Protein AF-A0A2Z6UNC9-F1 (afdb_monomer_lite)

Radius of gyration: 19.23 Å; chains: 1; bounding box: 37×34×62 Å

Sequence (165 aa):
MLGQLKSVNAKSALDLPSKADYFELEYSGDLSEKWSFEVSAERMTQSNFLRSELRHQWSENSTLFAEIVTKLDSGRLKTVMGAEGEWTISKYPLEYFAHFSYVSDGFGPRAELTEDFLGTGPGFSGELSGTLMPSILGEQTNWFVRYDAIEDRTRLLAGLSWSWR

Structure (mmCIF, N/CA/C/O backbone):
data_AF-A0A2Z6UNC9-F1
#
_entry.id   AF-A0A2Z6UNC9-F1
#
loop_
_atom_site.group_PDB
_atom_site.id
_atom_site.type_symbol
_atom_site.label_atom_id
_atom_site.label_alt_id
_atom_site.label_comp_id
_atom_site.label_asym_id
_atom_site.label_entity_id
_atom_site.label_seq_id
_atom_site.pdbx_PDB_ins_code
_atom_site.Cartn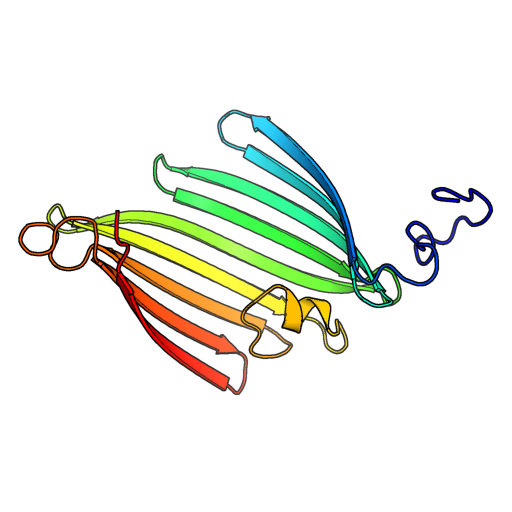_x
_atom_site.Cartn_y
_atom_site.Cartn_z
_atom_site.occupancy
_atom_site.B_iso_or_equiv
_atom_site.auth_seq_id
_atom_site.auth_comp_id
_atom_site.auth_asym_id
_atom_site.auth_atom_id
_atom_site.pdbx_PDB_model_num
ATOM 1 N N . MET A 1 1 ? -9.024 20.743 24.504 1.00 37.25 1 MET A N 1
ATOM 2 C CA . MET A 1 1 ? -7.595 20.546 24.824 1.00 37.25 1 MET A CA 1
ATOM 3 C C . MET A 1 1 ? -7.195 19.211 24.236 1.00 37.25 1 MET A C 1
ATOM 5 O O . MET A 1 1 ? -7.844 18.230 24.573 1.00 37.25 1 MET A O 1
ATOM 9 N N . LEU A 1 2 ? -6.196 19.190 23.354 1.00 36.75 2 LEU A N 1
ATOM 10 C CA . LEU A 1 2 ? -5.515 17.957 22.951 1.00 36.75 2 LEU A CA 1
ATOM 11 C C . LEU A 1 2 ? -4.849 17.347 24.198 1.00 36.75 2 LEU A C 1
ATOM 13 O O . LEU A 1 2 ? -4.271 18.089 24.990 1.00 36.75 2 LEU A O 1
ATOM 17 N N . GLY A 1 3 ? -4.973 16.034 24.402 1.00 47.06 3 GLY A N 1
ATOM 18 C CA . GLY A 1 3 ? -4.276 15.331 25.488 1.00 47.06 3 GLY A CA 1
ATOM 19 C C . GLY A 1 3 ? -4.914 15.412 26.883 1.00 47.06 3 GLY A C 1
ATOM 20 O O . GLY A 1 3 ? -4.196 15.517 27.876 1.00 47.06 3 GLY A O 1
ATOM 21 N N . GLN A 1 4 ? -6.247 15.345 27.019 1.00 43.44 4 GLN A N 1
ATOM 22 C CA . GLN A 1 4 ? -6.833 15.099 28.346 1.00 43.44 4 GLN A CA 1
ATOM 23 C C . GLN A 1 4 ? -6.542 13.658 28.807 1.00 43.44 4 GLN A C 1
ATOM 25 O O . GLN A 1 4 ? -7.263 12.725 28.471 1.00 43.44 4 GLN A O 1
ATOM 30 N N . LEU A 1 5 ? -5.518 13.509 29.655 1.00 50.31 5 LEU A N 1
ATOM 31 C CA . LEU A 1 5 ? -5.128 12.302 30.408 1.00 50.31 5 LEU A CA 1
ATOM 32 C C . LEU A 1 5 ? -6.173 11.882 31.472 1.00 50.31 5 LEU A C 1
ATOM 34 O O . LEU A 1 5 ? -5.829 11.540 32.599 1.00 50.31 5 LEU A O 1
ATOM 38 N N . LYS A 1 6 ? -7.474 11.964 31.168 1.00 50.28 6 LYS A N 1
ATOM 39 C CA . LYS A 1 6 ? -8.558 11.565 32.089 1.00 50.28 6 LYS A CA 1
ATOM 40 C C . LYS A 1 6 ? -9.045 10.134 31.873 1.00 50.28 6 LYS A C 1
ATOM 42 O O . LYS A 1 6 ? -9.836 9.641 32.670 1.00 50.28 6 LYS A O 1
ATOM 47 N N . SER A 1 7 ? -8.607 9.483 30.800 1.00 57.69 7 SER A N 1
ATOM 48 C CA . SER A 1 7 ? -9.092 8.172 30.388 1.00 57.69 7 SER A CA 1
ATOM 49 C C . SER A 1 7 ? -7.937 7.331 29.858 1.00 57.69 7 SER A C 1
ATOM 51 O O . SER A 1 7 ? -7.166 7.795 29.024 1.00 57.69 7 SER A O 1
ATOM 53 N N . VAL A 1 8 ? -7.843 6.087 30.328 1.00 61.16 8 VAL A N 1
ATOM 54 C CA . VAL A 1 8 ? -6.938 5.054 29.788 1.00 61.16 8 VAL A CA 1
ATOM 55 C C . VAL A 1 8 ? -7.542 4.335 28.575 1.00 61.16 8 VAL A C 1
ATOM 57 O O . VAL A 1 8 ? -6.957 3.391 28.051 1.00 61.16 8 VAL A O 1
ATOM 60 N N . ASN A 1 9 ? -8.735 4.745 28.132 1.00 66.69 9 ASN A N 1
ATOM 61 C CA . ASN A 1 9 ? -9.403 4.141 26.990 1.00 66.69 9 ASN A CA 1
ATOM 62 C C . ASN A 1 9 ? -8.782 4.647 25.680 1.00 66.69 9 ASN A C 1
ATOM 64 O O . ASN A 1 9 ? -8.983 5.802 25.298 1.00 66.69 9 ASN A O 1
ATOM 68 N N . ALA A 1 10 ? -8.084 3.758 24.969 1.00 65.44 10 ALA A N 1
ATOM 69 C CA . ALA A 1 10 ? -7.481 4.042 23.666 1.00 65.44 10 ALA A CA 1
ATOM 70 C C . ALA A 1 10 ? -8.489 4.604 22.643 1.00 65.44 10 ALA A C 1
ATOM 72 O O . ALA A 1 10 ? -8.120 5.400 21.782 1.00 65.44 10 A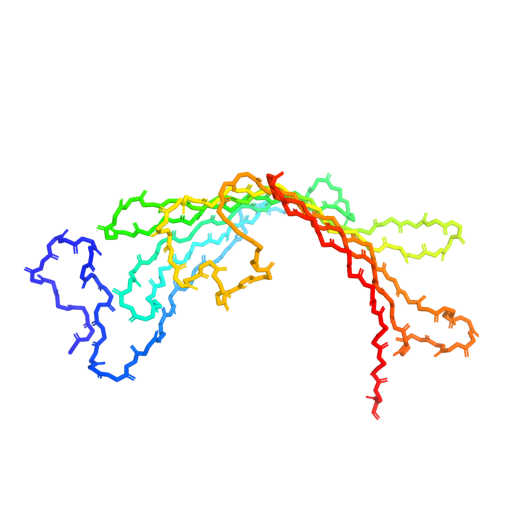LA A O 1
ATOM 73 N N . LYS A 1 11 ? -9.783 4.273 22.778 1.00 62.12 11 LYS A N 1
ATOM 74 C CA . LYS A 1 11 ? -10.859 4.755 21.903 1.00 62.12 11 LYS A CA 1
ATOM 75 C C . LYS A 1 11 ? -11.041 6.274 21.910 1.00 62.12 11 LYS A C 1
ATOM 77 O O . LYS A 1 11 ? -11.583 6.780 20.941 1.00 62.12 11 LYS A O 1
ATOM 82 N N . SER A 1 12 ? -10.634 6.996 22.952 1.00 63.47 12 SER A N 1
ATOM 83 C CA . SER A 1 12 ? -10.827 8.456 23.058 1.00 63.47 12 SER A CA 1
ATOM 84 C C . SER A 1 12 ? -9.514 9.245 23.044 1.00 63.47 12 SER A C 1
ATOM 86 O O . SER A 1 12 ? -9.509 10.438 23.335 1.00 63.47 12 SER A O 1
ATOM 88 N N . ALA A 1 13 ? -8.380 8.591 22.761 1.00 63.06 13 ALA A N 1
ATOM 89 C CA . ALA A 1 13 ? -7.053 9.192 22.922 1.00 63.06 13 ALA A CA 1
ATOM 90 C C . ALA A 1 13 ? -6.796 10.390 21.984 1.00 63.06 13 ALA A C 1
ATOM 92 O O . ALA A 1 13 ? -6.021 11.279 22.331 1.00 63.06 13 ALA A O 1
ATOM 93 N N . LEU A 1 14 ? -7.475 10.430 20.832 1.00 64.62 14 LEU A N 1
ATOM 94 C CA . LEU A 1 14 ? -7.305 11.444 19.784 1.00 64.62 14 LEU A CA 1
ATOM 95 C C . LEU A 1 14 ? -8.562 12.297 19.545 1.00 64.62 14 LEU A C 1
ATOM 97 O O . LEU A 1 14 ? -8.695 12.914 18.493 1.00 64.62 14 LEU A O 1
ATOM 101 N N . ASP A 1 15 ? -9.515 12.327 20.481 1.00 68.88 15 ASP A N 1
ATOM 102 C CA . ASP A 1 15 ? -10.743 13.110 20.302 1.00 68.88 15 ASP A CA 1
ATOM 103 C C . ASP A 1 15 ? -10.424 14.609 20.125 1.00 68.88 15 ASP A C 1
ATOM 105 O O . ASP A 1 15 ? -9.875 15.274 21.009 1.00 68.88 15 ASP A O 1
ATOM 109 N N . LEU A 1 16 ? -10.784 15.149 18.958 1.00 62.22 16 LEU A N 1
ATOM 110 C CA . LEU A 1 16 ? -10.581 16.553 18.606 1.00 62.22 16 LEU A CA 1
ATOM 111 C C . LEU A 1 16 ? -11.765 17.420 19.063 1.00 62.22 16 LEU A C 1
ATOM 113 O O . LEU A 1 16 ? -12.888 16.928 19.206 1.00 62.22 16 LEU A O 1
ATOM 117 N N . PRO A 1 17 ? -11.562 18.739 19.248 1.00 60.47 17 PRO A N 1
ATO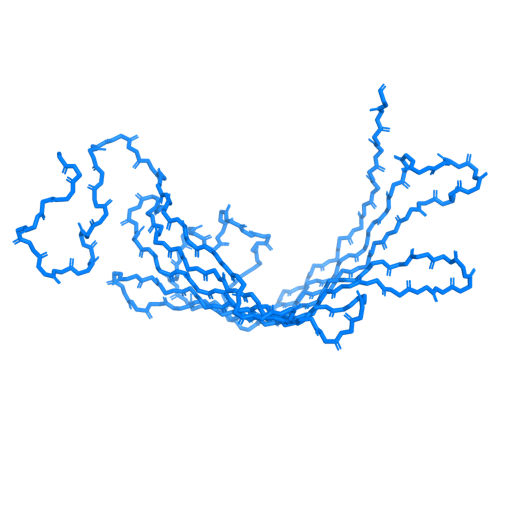M 118 C CA . PRO A 1 17 ? -12.666 19.692 19.328 1.00 60.47 17 PRO A CA 1
ATOM 119 C C . PRO A 1 17 ? -13.594 19.549 18.110 1.00 60.47 17 PRO A C 1
ATOM 121 O O . PRO A 1 17 ? -13.129 19.276 17.007 1.00 60.47 17 PRO A O 1
ATOM 124 N N . SER A 1 18 ? -14.893 19.759 18.319 1.00 59.62 18 SER A N 1
ATOM 125 C CA . SER A 1 18 ? -16.050 19.288 17.530 1.00 59.62 18 SER A CA 1
ATOM 126 C C . SER A 1 18 ? -16.199 19.728 16.053 1.00 59.62 18 SER A C 1
ATOM 128 O O . SER A 1 18 ? -17.324 19.813 15.564 1.00 59.62 18 SER A O 1
ATOM 130 N N . LYS A 1 19 ? -15.115 20.014 15.320 1.00 57.88 19 LYS A N 1
ATOM 131 C CA . LYS A 1 19 ? -15.134 20.386 13.889 1.00 57.88 19 LYS A CA 1
ATOM 132 C C . LYS A 1 19 ? -14.044 19.741 13.020 1.00 57.88 19 LYS A C 1
ATOM 134 O O . LYS A 1 19 ? -13.973 20.063 11.841 1.00 57.88 19 LYS A O 1
ATOM 139 N N . ALA A 1 20 ? -13.168 18.909 13.578 1.00 62.97 20 ALA A N 1
ATOM 140 C CA . ALA A 1 20 ? -12.114 18.262 12.800 1.00 62.97 20 ALA A CA 1
ATOM 141 C C . ALA A 1 20 ? -12.502 16.810 12.486 1.00 62.97 20 ALA A C 1
ATOM 143 O O . ALA A 1 20 ? -12.597 15.985 13.395 1.00 62.97 20 ALA A O 1
ATOM 144 N N . ASP A 1 21 ? -12.725 16.530 11.200 1.00 74.62 21 ASP A N 1
ATOM 145 C CA . ASP A 1 21 ? -13.110 15.207 10.685 1.00 74.62 21 ASP A CA 1
ATOM 146 C C . ASP A 1 21 ? -11.901 14.322 10.344 1.00 74.62 21 ASP A C 1
ATOM 148 O O . ASP A 1 21 ? -12.059 13.124 10.106 1.00 74.62 21 ASP A O 1
ATOM 152 N N . TYR A 1 22 ? -10.696 14.900 10.337 1.00 83.44 22 TYR A N 1
ATOM 153 C CA . TYR A 1 22 ? -9.447 14.191 10.095 1.00 83.44 22 TYR A CA 1
ATOM 154 C C . TYR A 1 22 ? -8.309 14.734 10.959 1.00 83.44 22 TYR A C 1
ATOM 156 O O . TYR A 1 22 ? -8.141 15.948 11.097 1.00 83.44 22 TYR A O 1
ATOM 164 N N . PHE A 1 23 ? -7.519 13.827 11.519 1.00 86.94 23 PHE A N 1
ATOM 165 C CA . PHE A 1 23 ? -6.220 14.102 12.118 1.00 86.94 23 PHE A CA 1
ATOM 166 C C . PHE A 1 23 ? -5.347 12.866 11.979 1.00 86.94 23 PHE A C 1
ATOM 168 O O . PHE A 1 23 ? -5.817 11.758 12.208 1.00 86.94 23 PHE A O 1
ATOM 175 N N . GLU A 1 24 ? -4.071 13.062 11.690 1.00 89.75 24 GLU A N 1
ATOM 176 C CA . GLU A 1 24 ? -3.089 11.992 11.662 1.00 89.75 24 GLU A CA 1
ATOM 177 C C . GLU A 1 24 ? -1.807 12.472 12.328 1.00 89.75 24 GLU A C 1
ATOM 179 O O . GLU A 1 24 ? -1.353 13.599 12.110 1.00 89.75 24 GLU A O 1
ATOM 184 N N . LEU A 1 25 ? -1.253 11.610 13.174 1.00 92.88 25 LEU A N 1
ATOM 185 C CA . LEU A 1 25 ? 0.100 11.733 13.681 1.00 92.88 25 LEU A CA 1
ATOM 186 C C . LEU A 1 25 ? 0.894 10.536 13.181 1.00 92.88 25 LEU A C 1
ATOM 188 O O . LEU A 1 25 ? 0.585 9.408 13.557 1.00 92.88 25 LEU A O 1
ATOM 192 N N . GLU A 1 26 ? 1.925 10.800 12.393 1.00 96.38 26 GLU A N 1
ATOM 193 C CA . GLU A 1 26 ? 2.767 9.785 11.773 1.00 96.38 26 GLU A CA 1
ATOM 194 C C . GLU A 1 26 ? 4.209 9.900 12.265 1.00 96.38 26 GLU A C 1
ATOM 196 O O . GLU A 1 26 ? 4.726 10.992 12.519 1.00 96.38 26 GLU A O 1
ATOM 201 N N . TYR A 1 27 ? 4.849 8.748 12.417 1.00 96.44 27 TYR A N 1
ATOM 202 C CA . TYR A 1 27 ? 6.268 8.626 12.678 1.00 96.44 27 TYR A CA 1
ATOM 203 C C . TYR A 1 27 ? 6.851 7.539 11.782 1.00 96.44 27 TYR A C 1
ATOM 205 O O . TYR A 1 27 ? 6.418 6.387 11.840 1.00 96.44 27 TYR A O 1
ATOM 213 N N . SER A 1 28 ? 7.860 7.903 11.001 1.00 97.44 28 SER A N 1
ATOM 214 C CA . SER A 1 28 ? 8.587 6.999 10.117 1.00 97.44 28 SER A CA 1
ATOM 215 C C . SER A 1 28 ? 10.090 7.065 10.366 1.00 97.44 28 SER A C 1
ATOM 217 O O . SER A 1 28 ? 10.618 8.028 10.934 1.00 97.44 28 SER A O 1
ATOM 219 N N . GLY A 1 29 ? 10.789 6.003 9.976 1.00 97.25 29 GLY A N 1
ATOM 220 C CA . GLY A 1 29 ? 12.239 5.942 10.077 1.00 97.25 29 GLY A CA 1
ATOM 221 C C . GLY A 1 29 ? 12.845 4.706 9.428 1.00 97.25 29 GLY A C 1
ATOM 222 O O . GLY A 1 29 ? 12.171 3.708 9.164 1.00 97.25 29 GLY A O 1
ATOM 223 N N . ASP A 1 30 ? 14.155 4.773 9.218 1.00 97.75 30 ASP A N 1
ATOM 224 C CA . ASP A 1 30 ? 14.952 3.670 8.693 1.00 97.75 30 ASP A CA 1
ATOM 225 C C . ASP A 1 30 ? 15.517 2.831 9.845 1.00 97.75 30 ASP A C 1
ATOM 227 O O . ASP A 1 30 ? 16.215 3.333 10.729 1.00 97.75 30 ASP A O 1
ATOM 231 N N . LEU A 1 31 ? 15.230 1.527 9.840 1.00 95.12 31 LEU A N 1
ATOM 232 C CA . LEU A 1 31 ? 15.859 0.558 10.748 1.00 95.12 31 LEU A CA 1
ATOM 233 C C . LEU A 1 31 ? 17.243 0.144 10.235 1.00 95.12 31 LEU A C 1
ATOM 235 O O . LEU A 1 31 ? 18.112 -0.243 11.017 1.00 95.12 31 LEU A O 1
ATOM 239 N N . SER A 1 32 ? 17.429 0.170 8.913 1.00 95.88 32 SER A N 1
ATOM 240 C CA . SER A 1 32 ? 18.678 -0.136 8.210 1.00 95.88 32 SER A CA 1
ATOM 241 C C . SER A 1 32 ? 18.617 0.396 6.775 1.00 95.88 32 SER A C 1
ATOM 243 O O . SER A 1 32 ? 17.572 0.863 6.343 1.00 95.88 32 SER A O 1
ATOM 245 N N . GLU A 1 33 ? 19.681 0.203 5.991 1.00 94.19 33 GLU A N 1
ATOM 246 C CA . GLU A 1 33 ? 19.697 0.526 4.552 1.00 94.19 33 GLU A CA 1
ATOM 247 C C . GLU A 1 33 ? 18.593 -0.170 3.735 1.00 94.19 33 GLU A C 1
ATOM 249 O O . GLU A 1 33 ? 18.244 0.304 2.664 1.00 94.19 33 GLU A O 1
ATOM 254 N N . LYS A 1 34 ? 18.055 -1.302 4.214 1.00 97.06 34 LYS A N 1
ATOM 255 C CA . LYS A 1 34 ? 17.053 -2.104 3.488 1.00 97.06 34 LYS A CA 1
ATOM 256 C C . LYS A 1 34 ? 15.699 -2.193 4.176 1.00 97.06 34 LYS A C 1
ATOM 258 O O . LYS A 1 34 ? 14.843 -2.931 3.692 1.00 97.06 34 LYS A O 1
ATOM 263 N N . TRP A 1 35 ? 15.524 -1.556 5.329 1.00 98.00 35 TRP A N 1
ATOM 264 C CA . TRP A 1 35 ? 14.302 -1.679 6.120 1.00 98.00 35 TRP A CA 1
ATOM 265 C C . TRP A 1 35 ? 13.883 -0.319 6.638 1.00 98.00 35 TRP A C 1
ATOM 267 O O . TRP A 1 35 ? 14.644 0.310 7.373 1.00 98.00 35 TRP A O 1
ATOM 277 N N . SER A 1 36 ? 12.652 0.063 6.333 1.00 97.94 36 SER A N 1
ATOM 278 C CA . SER A 1 36 ? 12.002 1.245 6.881 1.00 97.94 36 SER A CA 1
ATOM 279 C C . SER A 1 36 ? 10.648 0.864 7.459 1.00 97.94 36 SER A C 1
ATOM 281 O O . SER A 1 36 ? 10.066 -0.169 7.117 1.00 97.94 36 SER A O 1
ATOM 283 N N . PHE A 1 37 ? 10.174 1.671 8.394 1.00 98.19 37 PHE A N 1
ATOM 284 C CA . PHE A 1 37 ? 8.879 1.479 9.020 1.00 98.19 37 PHE A CA 1
ATOM 285 C C . PHE A 1 37 ? 8.162 2.811 9.164 1.00 98.19 37 PHE A C 1
ATOM 287 O O . PHE A 1 37 ? 8.785 3.873 9.226 1.00 98.19 37 PHE A O 1
ATOM 294 N N . GLU A 1 38 ? 6.851 2.715 9.297 1.00 98.12 38 GLU A N 1
ATOM 295 C CA . GLU A 1 38 ? 5.979 3.832 9.595 1.00 98.12 38 GLU A CA 1
ATOM 296 C C . GLU A 1 38 ? 4.905 3.389 10.576 1.00 98.12 38 GLU A C 1
ATOM 298 O O . GLU A 1 38 ? 4.390 2.274 10.505 1.00 98.12 38 GLU A O 1
ATOM 303 N N . VAL A 1 39 ? 4.581 4.249 11.530 1.00 97.19 39 VAL A N 1
ATOM 304 C CA . VAL A 1 39 ? 3.470 4.052 12.454 1.00 97.19 39 VAL A CA 1
ATOM 305 C C . VAL A 1 39 ? 2.689 5.345 12.507 1.00 97.19 39 VAL A C 1
ATOM 307 O O . VAL A 1 39 ? 3.261 6.402 12.778 1.00 97.19 39 VAL A O 1
ATOM 310 N N . SER A 1 40 ? 1.379 5.261 12.311 1.00 94.56 40 SER A N 1
ATOM 311 C CA . SER A 1 40 ? 0.508 6.419 12.437 1.00 94.56 40 SER A CA 1
ATOM 312 C C . SER A 1 40 ? -0.696 6.142 13.326 1.00 94.56 40 SER A C 1
ATOM 314 O O . SER A 1 40 ? -1.202 5.021 13.440 1.00 94.56 40 SER A O 1
ATOM 316 N N . ALA A 1 41 ? -1.119 7.185 14.031 1.00 94.00 41 ALA A N 1
ATOM 317 C CA . ALA A 1 41 ? -2.335 7.210 14.817 1.00 94.00 41 ALA A CA 1
ATOM 318 C C . ALA A 1 41 ? -3.287 8.216 14.166 1.00 94.00 41 ALA A C 1
ATOM 320 O O . ALA A 1 41 ? -3.045 9.426 14.167 1.00 94.00 41 ALA A O 1
ATOM 321 N N . GLU A 1 42 ? -4.366 7.696 13.597 1.00 90.94 42 GLU A N 1
ATOM 322 C CA . GLU A 1 42 ? -5.297 8.447 12.765 1.00 90.94 42 GLU A CA 1
ATOM 323 C C . GLU A 1 42 ? -6.638 8.595 13.491 1.00 90.94 42 GLU A C 1
ATOM 325 O O . GLU A 1 42 ? -7.132 7.675 14.146 1.00 90.94 42 GLU A O 1
ATOM 330 N N . ARG A 1 43 ? -7.287 9.739 13.319 1.00 87.62 43 ARG A N 1
ATOM 331 C CA . ARG A 1 43 ? -8.716 9.918 13.538 1.00 87.62 43 ARG A CA 1
ATOM 332 C C . ARG A 1 43 ? -9.339 10.291 12.208 1.00 87.62 43 ARG A C 1
ATOM 334 O O . ARG A 1 43 ? -9.013 11.335 11.656 1.00 87.62 43 ARG A O 1
ATOM 341 N N . MET A 1 44 ? -10.279 9.482 11.738 1.00 85.88 44 MET A N 1
ATOM 342 C CA . MET A 1 44 ? -11.044 9.772 10.531 1.00 85.88 44 MET A CA 1
ATOM 343 C C . MET A 1 44 ? -12.530 9.619 10.819 1.00 85.88 44 MET A C 1
ATOM 345 O O . MET A 1 44 ? -12.982 8.582 11.314 1.00 85.88 44 MET A O 1
ATOM 349 N N . THR A 1 45 ? -13.304 10.649 10.483 1.00 81.94 45 THR A N 1
ATOM 350 C CA . THR A 1 45 ? -14.719 10.800 10.834 1.00 81.94 45 THR A CA 1
ATOM 351 C C . THR A 1 45 ? -14.930 10.681 12.353 1.00 81.94 45 THR A C 1
ATOM 353 O O . THR A 1 45 ? -14.638 11.608 13.106 1.00 81.94 45 THR A O 1
ATOM 356 N N . GLN A 1 46 ? -15.403 9.531 12.834 1.00 82.25 46 GLN A N 1
ATOM 357 C CA . GLN A 1 46 ? -15.703 9.265 14.244 1.00 82.25 46 GLN A CA 1
ATOM 358 C C . GLN A 1 46 ? -14.939 8.063 14.814 1.00 82.25 46 GLN A C 1
ATOM 360 O O . GLN A 1 46 ? -15.212 7.647 15.941 1.00 82.25 46 GLN A O 1
ATOM 365 N N . SER A 1 47 ? -13.985 7.512 14.064 1.00 87.75 47 SER A N 1
ATOM 366 C CA . SER A 1 47 ? -13.199 6.354 14.484 1.00 87.75 47 SER A CA 1
ATOM 367 C C . SER A 1 47 ? -11.718 6.698 14.554 1.00 87.75 47 SER A C 1
ATOM 369 O O . SER A 1 47 ? -11.208 7.499 13.770 1.00 87.75 47 SER A O 1
ATOM 371 N N . ASN A 1 48 ? -11.039 6.071 15.512 1.00 90.38 48 ASN A N 1
ATOM 372 C CA . ASN A 1 48 ? -9.593 6.156 15.654 1.00 90.38 48 ASN A CA 1
ATOM 373 C C . ASN A 1 48 ? -8.960 4.869 15.124 1.00 90.38 48 ASN A C 1
ATOM 375 O O . ASN A 1 48 ? -9.483 3.773 15.357 1.00 90.38 48 ASN A O 1
ATOM 379 N N . PHE A 1 49 ? -7.835 5.013 14.442 1.00 92.44 49 PHE A N 1
ATOM 380 C CA . PHE A 1 49 ? -7.095 3.934 13.817 1.00 92.44 49 PHE A CA 1
ATOM 381 C C . PHE A 1 49 ? -5.634 3.989 14.250 1.00 92.44 49 PHE A C 1
ATOM 383 O O . PHE A 1 49 ? -5.092 5.051 14.551 1.00 92.44 49 PHE A O 1
ATOM 390 N N . LEU A 1 50 ? -5.018 2.817 14.297 1.00 94.88 50 LEU A N 1
ATOM 391 C CA . LEU A 1 50 ? -3.579 2.661 14.410 1.00 94.88 50 LEU A CA 1
ATOM 392 C C . LEU A 1 50 ? -3.105 1.936 13.158 1.00 94.88 50 LEU A C 1
ATOM 394 O O . LEU A 1 50 ? -3.588 0.836 12.882 1.00 94.88 50 LEU A O 1
ATOM 398 N N . ARG A 1 51 ? -2.179 2.546 12.431 1.00 95.81 51 ARG A N 1
ATOM 399 C CA . ARG A 1 51 ? -1.555 2.000 11.233 1.00 95.81 51 ARG A CA 1
ATOM 400 C C . ARG A 1 51 ? -0.092 1.712 11.518 1.00 95.81 51 ARG A C 1
ATOM 402 O O . ARG A 1 51 ? 0.575 2.430 12.263 1.00 95.81 51 ARG A O 1
ATOM 409 N N . SER A 1 52 ? 0.401 0.622 10.960 1.00 97.50 52 SER A N 1
ATOM 410 C CA . SER A 1 52 ? 1.816 0.287 10.981 1.00 97.50 52 SER A CA 1
ATOM 411 C C . SER A 1 52 ? 2.193 -0.342 9.656 1.00 97.50 52 SER A C 1
ATOM 413 O O . SER A 1 52 ? 1.557 -1.307 9.234 1.00 97.50 52 SER A O 1
ATOM 415 N N . GLU A 1 53 ? 3.230 0.190 9.031 1.00 98.25 53 GLU A N 1
ATOM 416 C CA . GLU A 1 53 ? 3.785 -0.291 7.779 1.00 98.25 53 GLU A CA 1
ATOM 417 C C . GLU A 1 53 ? 5.257 -0.656 7.971 1.00 98.25 53 GLU A C 1
ATOM 419 O O . GLU A 1 53 ? 6.004 0.016 8.684 1.00 98.25 53 GLU A O 1
ATOM 424 N N . LEU A 1 54 ? 5.671 -1.742 7.332 1.00 98.44 54 LEU A N 1
ATOM 425 C CA . LEU A 1 54 ? 7.054 -2.174 7.240 1.00 98.44 54 LEU A CA 1
ATOM 426 C C . LEU A 1 54 ? 7.399 -2.373 5.768 1.00 98.44 54 LEU A C 1
ATOM 428 O O . LEU A 1 54 ? 6.697 -3.101 5.064 1.00 98.44 54 LEU A O 1
ATOM 432 N N . ARG A 1 55 ? 8.503 -1.776 5.319 1.00 98.50 55 ARG A N 1
ATOM 433 C CA . ARG A 1 55 ? 9.010 -1.914 3.953 1.00 98.50 55 ARG A CA 1
ATOM 434 C C . ARG A 1 55 ? 10.396 -2.545 3.966 1.00 98.50 55 ARG A C 1
ATOM 436 O O . ARG A 1 55 ? 11.222 -2.255 4.833 1.00 98.50 55 ARG A O 1
ATOM 443 N N . HIS A 1 56 ? 10.650 -3.407 2.989 1.00 98.31 56 HIS A N 1
ATOM 444 C CA . HIS A 1 56 ? 11.916 -4.092 2.788 1.00 98.31 56 HIS A CA 1
ATOM 445 C C . HIS A 1 56 ? 12.396 -3.947 1.346 1.00 98.31 56 HIS A C 1
ATOM 447 O O . HIS A 1 56 ? 11.757 -4.456 0.425 1.00 98.31 56 HIS A O 1
ATOM 453 N N . GLN A 1 57 ? 13.560 -3.331 1.149 1.00 97.75 57 GLN A N 1
ATOM 454 C CA . GLN A 1 57 ? 14.218 -3.293 -0.152 1.00 97.75 57 GLN A CA 1
ATOM 455 C C . GLN A 1 57 ? 14.826 -4.669 -0.471 1.00 97.75 57 GLN A C 1
ATOM 457 O O . GLN A 1 57 ? 15.924 -5.017 -0.022 1.00 97.75 57 GLN A O 1
ATOM 462 N N . TRP A 1 58 ? 14.083 -5.469 -1.237 1.00 95.06 58 TRP A N 1
ATOM 463 C CA . TRP A 1 58 ? 14.464 -6.823 -1.643 1.00 95.06 58 TRP A CA 1
ATOM 464 C C . TRP A 1 58 ? 15.561 -6.809 -2.715 1.00 95.06 58 TRP A C 1
ATOM 466 O O . TRP A 1 58 ? 16.489 -7.619 -2.678 1.00 95.06 58 TRP A O 1
ATOM 476 N N . SER A 1 59 ? 15.471 -5.869 -3.658 1.00 94.69 59 SER A N 1
ATOM 477 C CA . SER A 1 59 ? 16.471 -5.620 -4.700 1.00 94.69 59 SER A CA 1
ATOM 478 C C . SER A 1 59 ? 16.644 -4.115 -4.922 1.00 94.69 59 SER A C 1
ATOM 480 O O . SER A 1 59 ? 15.894 -3.324 -4.357 1.00 94.69 59 SER A O 1
ATOM 482 N N . GLU A 1 60 ? 17.604 -3.705 -5.755 1.00 92.56 60 GLU A N 1
ATOM 483 C CA . GLU A 1 60 ? 17.785 -2.285 -6.105 1.00 92.56 60 GLU A CA 1
ATOM 484 C C . GLU A 1 60 ? 16.498 -1.651 -6.657 1.00 92.56 60 GLU A C 1
ATOM 486 O O . GLU A 1 60 ? 16.217 -0.497 -6.351 1.00 92.56 60 GLU A O 1
ATOM 491 N N . ASN A 1 61 ? 15.676 -2.437 -7.362 1.00 94.69 61 ASN A N 1
ATOM 492 C CA . ASN A 1 61 ? 14.474 -1.963 -8.047 1.00 94.69 61 ASN A CA 1
ATOM 493 C C . ASN A 1 61 ? 13.186 -2.593 -7.499 1.00 94.69 61 ASN A C 1
ATOM 495 O O . ASN A 1 61 ? 12.167 -2.576 -8.184 1.00 94.69 61 ASN A O 1
ATOM 499 N N . SER A 1 62 ? 13.219 -3.230 -6.324 1.00 96.56 62 SER A N 1
ATOM 500 C CA . SER A 1 62 ? 12.049 -3.932 -5.785 1.00 96.56 62 SER A CA 1
ATOM 501 C C . SER A 1 62 ? 11.940 -3.791 -4.277 1.00 96.56 62 SER A C 1
ATOM 503 O O . SER A 1 62 ? 12.862 -4.156 -3.542 1.00 96.56 62 SER A O 1
ATOM 505 N N . THR A 1 63 ? 10.759 -3.385 -3.828 1.00 98.31 63 THR A N 1
ATOM 506 C CA . THR A 1 63 ? 10.408 -3.233 -2.419 1.00 98.31 63 THR A CA 1
ATOM 507 C C . THR A 1 63 ? 9.236 -4.141 -2.089 1.00 98.31 63 THR A C 1
ATOM 509 O O . THR A 1 63 ? 8.234 -4.160 -2.796 1.00 98.31 63 THR A O 1
ATOM 512 N N . LEU A 1 64 ? 9.362 -4.902 -1.008 1.00 98.44 64 LEU A N 1
ATOM 513 C CA . LEU A 1 64 ? 8.251 -5.604 -0.377 1.00 98.44 64 LEU A CA 1
ATOM 514 C C . LEU A 1 64 ? 7.691 -4.720 0.731 1.00 98.44 64 LEU A C 1
ATOM 516 O O . LEU A 1 64 ? 8.456 -4.050 1.420 1.00 98.44 64 LEU A O 1
ATOM 520 N N . PHE A 1 65 ? 6.384 -4.746 0.946 1.00 98.12 65 PHE A N 1
ATOM 521 C CA . PHE A 1 65 ? 5.759 -4.003 2.033 1.00 98.12 65 PHE A CA 1
ATOM 522 C C . PHE A 1 65 ? 4.661 -4.818 2.708 1.00 98.12 65 PHE A C 1
ATOM 524 O O . PHE A 1 65 ? 4.039 -5.693 2.099 1.00 98.12 65 PHE A O 1
ATOM 531 N N . ALA A 1 66 ? 4.434 -4.525 3.982 1.00 98.25 66 ALA A N 1
ATOM 532 C CA . ALA A 1 66 ? 3.335 -5.059 4.763 1.00 98.25 66 ALA A CA 1
ATOM 533 C C . ALA A 1 66 ? 2.760 -3.957 5.654 1.00 98.25 66 ALA A C 1
ATOM 535 O O . ALA A 1 66 ? 3.491 -3.328 6.413 1.00 98.25 66 ALA A O 1
ATOM 536 N N . GLU A 1 67 ? 1.451 -3.765 5.584 1.00 97.56 67 GLU A N 1
ATOM 537 C CA . GLU A 1 67 ? 0.690 -2.817 6.383 1.00 97.56 67 GLU A CA 1
ATOM 538 C C . GLU A 1 67 ? -0.355 -3.559 7.219 1.00 97.56 67 GLU A C 1
ATOM 540 O O . GLU A 1 67 ? -1.029 -4.484 6.752 1.00 97.56 67 GLU A O 1
ATOM 545 N N . ILE A 1 68 ? -0.527 -3.116 8.460 1.00 96.88 68 ILE A N 1
ATOM 546 C CA . ILE A 1 68 ? -1.684 -3.430 9.286 1.00 96.88 68 ILE A CA 1
ATOM 547 C C . ILE A 1 68 ? -2.333 -2.142 9.772 1.00 96.88 68 ILE A C 1
ATOM 549 O O . ILE A 1 68 ? -1.668 -1.226 10.250 1.00 96.88 68 ILE A O 1
ATOM 553 N N . VAL A 1 69 ? -3.659 -2.104 9.714 1.00 95.50 69 VAL A N 1
ATOM 554 C CA . VAL A 1 69 ? -4.459 -1.005 10.238 1.00 95.50 69 VAL A CA 1
ATOM 555 C C . VAL A 1 69 ? -5.535 -1.565 11.138 1.00 95.50 69 VAL A C 1
ATOM 557 O O . VAL A 1 69 ? -6.348 -2.392 10.730 1.00 95.50 69 VAL A O 1
ATOM 560 N N . THR A 1 70 ? -5.560 -1.098 12.377 1.00 95.19 70 THR A N 1
ATOM 561 C CA . THR A 1 70 ? -6.535 -1.511 13.381 1.00 95.19 70 THR A CA 1
ATOM 562 C C . THR A 1 70 ? -7.450 -0.355 13.724 1.00 95.19 70 THR A C 1
ATOM 564 O O . THR A 1 70 ? -7.002 0.711 14.136 1.00 95.19 70 THR A O 1
ATOM 567 N N . LYS A 1 71 ? -8.753 -0.592 13.631 1.00 93.88 71 LYS A N 1
ATOM 568 C CA . LYS A 1 71 ? -9.782 0.309 14.127 1.00 93.88 71 LYS A CA 1
ATOM 569 C C . LYS A 1 71 ? -9.947 0.120 15.634 1.00 93.88 71 LYS A C 1
ATOM 571 O O . LYS A 1 71 ? -10.441 -0.910 16.095 1.00 93.88 71 LYS A O 1
ATOM 576 N N . LEU A 1 72 ? -9.551 1.121 16.413 1.00 90.31 72 LEU A N 1
ATOM 577 C CA . LEU A 1 72 ? -9.395 1.009 17.867 1.00 90.31 72 LEU A CA 1
ATOM 578 C C . LEU A 1 72 ? -10.720 0.864 18.632 1.00 90.31 72 LEU A C 1
ATOM 580 O O . LEU A 1 72 ? -10.728 0.387 19.762 1.00 90.31 72 LEU A O 1
ATOM 584 N N . ASP A 1 73 ? -11.849 1.267 18.043 1.00 85.62 73 ASP A N 1
ATOM 585 C CA . ASP A 1 73 ? -13.160 1.210 18.703 1.00 85.62 73 ASP A CA 1
ATOM 586 C C . ASP A 1 73 ? -13.817 -0.182 18.703 1.00 85.62 73 ASP A C 1
ATOM 588 O O . ASP A 1 73 ? -14.681 -0.447 19.540 1.00 85.62 73 ASP A O 1
ATOM 592 N N . SER A 1 74 ? -13.428 -1.046 17.768 1.00 87.75 74 SER A N 1
ATOM 593 C CA . SER A 1 74 ? -14.099 -2.314 17.460 1.00 87.75 74 SER A CA 1
ATOM 594 C C . SER A 1 74 ? -13.124 -3.462 17.211 1.00 87.75 74 SER A C 1
ATOM 596 O O . SER A 1 74 ? -13.559 -4.601 17.060 1.00 87.75 74 SER A O 1
ATOM 598 N N . GLY A 1 75 ? -11.818 -3.180 17.154 1.00 88.56 75 GLY A N 1
ATOM 599 C CA . GLY A 1 75 ? -10.777 -4.167 16.873 1.00 88.56 75 GLY A CA 1
ATOM 600 C C . GLY A 1 75 ? -10.808 -4.705 15.441 1.00 88.56 75 GLY A C 1
ATOM 601 O O . GLY A 1 75 ? -10.158 -5.705 15.152 1.00 88.56 75 GLY A O 1
ATOM 602 N N . ARG A 1 76 ? -11.578 -4.080 14.539 1.00 94.50 76 ARG A N 1
ATOM 603 C CA . ARG A 1 76 ? -11.611 -4.455 13.121 1.00 94.50 76 ARG A CA 1
ATOM 604 C C . ARG A 1 76 ? -10.272 -4.126 12.485 1.00 94.50 76 ARG A C 1
ATOM 606 O O . ARG A 1 76 ? -9.701 -3.076 12.768 1.00 94.50 76 ARG A O 1
ATOM 613 N N . LEU A 1 77 ? -9.804 -5.005 11.611 1.00 94.81 77 LEU A N 1
ATOM 614 C CA . LEU A 1 77 ? -8.486 -4.881 11.008 1.00 94.81 77 LEU A CA 1
ATOM 615 C C . LEU A 1 77 ? -8.560 -4.843 9.489 1.00 94.81 77 LEU A C 1
ATOM 617 O O . LEU A 1 77 ? -9.454 -5.435 8.872 1.00 94.81 77 LEU A O 1
ATOM 621 N N . LYS A 1 78 ? -7.565 -4.179 8.927 1.00 94.94 78 LYS A N 1
ATOM 622 C CA . LYS A 1 78 ? -7.175 -4.254 7.537 1.00 94.94 78 LYS A CA 1
ATOM 623 C C . LYS A 1 78 ? -5.706 -4.642 7.478 1.00 94.94 78 LYS A C 1
ATOM 625 O O . LYS A 1 78 ? -4.918 -4.179 8.297 1.00 94.94 78 LYS A O 1
ATOM 630 N N . THR A 1 79 ? -5.354 -5.484 6.524 1.00 95.81 79 THR A N 1
ATOM 631 C CA . THR A 1 79 ? -3.961 -5.826 6.238 1.00 95.81 79 THR A CA 1
ATOM 632 C C . THR A 1 79 ? -3.705 -5.698 4.757 1.00 95.81 79 THR A C 1
ATOM 634 O O . THR A 1 79 ? -4.575 -6.047 3.960 1.00 95.81 79 THR A O 1
ATOM 637 N N . VAL A 1 80 ? -2.509 -5.257 4.400 1.00 95.94 80 VAL A N 1
ATOM 638 C CA . VAL A 1 80 ? -2.026 -5.211 3.023 1.00 95.94 80 VAL A CA 1
ATOM 639 C C . VAL A 1 80 ? -0.626 -5.801 3.006 1.00 95.94 80 VAL A C 1
ATOM 641 O O . VAL A 1 80 ? 0.175 -5.528 3.889 1.00 95.94 80 VAL A O 1
ATOM 644 N N . MET A 1 81 ? -0.321 -6.638 2.028 1.00 97.75 81 MET A N 1
ATOM 645 C CA . MET A 1 81 ? 1.033 -7.120 1.785 1.00 97.75 81 MET A CA 1
ATOM 646 C C . MET A 1 81 ? 1.284 -7.129 0.291 1.00 97.75 81 MET A C 1
ATOM 648 O O . MET A 1 81 ? 0.442 -7.594 -0.480 1.00 97.75 81 MET A O 1
ATOM 652 N N . GLY A 1 82 ? 2.427 -6.620 -0.130 1.00 97.81 82 GLY A N 1
ATOM 653 C CA . GLY A 1 82 ? 2.667 -6.424 -1.543 1.00 97.81 82 GLY A CA 1
ATOM 654 C C . GLY A 1 82 ? 4.120 -6.244 -1.902 1.00 97.81 82 GLY A C 1
ATOM 655 O O . GLY A 1 82 ? 5.027 -6.336 -1.073 1.00 97.81 82 GLY A O 1
ATOM 656 N N . ALA A 1 83 ? 4.305 -6.023 -3.191 1.00 98.06 83 ALA A N 1
ATOM 657 C CA . ALA A 1 83 ? 5.567 -5.710 -3.801 1.00 98.06 83 ALA A CA 1
ATOM 658 C C . ALA A 1 83 ? 5.359 -4.613 -4.838 1.00 98.06 83 ALA A C 1
ATOM 660 O O . ALA A 1 83 ? 4.375 -4.610 -5.579 1.00 98.06 83 ALA A O 1
ATOM 661 N N . GLU A 1 84 ? 6.332 -3.730 -4.925 1.00 97.62 84 GLU A N 1
ATOM 662 C CA . GLU A 1 84 ? 6.399 -2.689 -5.936 1.00 97.62 84 GLU A CA 1
ATOM 663 C C . GLU A 1 84 ? 7.816 -2.604 -6.484 1.00 97.62 84 GLU A C 1
ATOM 665 O O . GLU A 1 84 ? 8.771 -3.067 -5.845 1.00 97.62 84 GLU A O 1
ATOM 670 N N . GLY A 1 85 ? 7.956 -2.041 -7.674 1.00 97.12 85 GLY A N 1
ATOM 671 C CA . GLY A 1 85 ? 9.261 -1.879 -8.279 1.00 97.12 85 GLY A CA 1
ATOM 672 C C . GLY A 1 85 ? 9.217 -1.606 -9.767 1.00 97.12 85 GLY A C 1
ATOM 673 O O . GLY A 1 85 ? 8.167 -1.344 -10.345 1.00 97.12 85 GLY A O 1
ATOM 674 N N . GLU A 1 86 ? 10.383 -1.727 -10.388 1.00 96.06 86 GLU A N 1
ATOM 675 C CA . GLU A 1 86 ? 10.572 -1.555 -11.823 1.00 96.06 86 GLU A CA 1
ATOM 676 C C . GLU A 1 86 ? 11.359 -2.738 -12.400 1.00 96.06 86 GLU A C 1
ATOM 678 O O . GLU A 1 86 ? 12.346 -3.204 -11.822 1.00 96.06 86 GLU A O 1
ATOM 683 N N . TRP A 1 87 ? 10.958 -3.211 -13.579 1.00 92.38 87 TRP A N 1
ATOM 684 C CA . TRP A 1 87 ? 11.806 -4.046 -14.425 1.00 92.38 87 TRP A CA 1
ATOM 685 C C . TRP A 1 87 ? 12.027 -3.385 -15.787 1.00 92.38 87 TRP A C 1
ATOM 687 O O . TRP A 1 87 ? 11.279 -2.512 -16.213 1.00 92.38 87 TRP A O 1
ATOM 697 N N . THR A 1 88 ? 13.040 -3.826 -16.529 1.00 89.81 88 THR A N 1
ATOM 698 C CA . THR A 1 88 ? 13.275 -3.344 -17.895 1.00 89.81 88 THR A CA 1
ATOM 699 C C . THR A 1 88 ? 13.029 -4.462 -18.904 1.00 89.81 88 THR A C 1
ATOM 701 O O . THR A 1 88 ? 13.725 -5.477 -18.893 1.00 89.81 88 THR A O 1
ATOM 704 N N . ILE A 1 89 ? 12.093 -4.261 -19.835 1.00 87.00 89 ILE A N 1
ATOM 705 C CA . ILE A 1 89 ? 11.828 -5.183 -20.950 1.00 87.00 89 ILE A CA 1
ATOM 706 C C . ILE A 1 89 ? 12.318 -4.537 -22.245 1.00 87.00 89 ILE A C 1
ATOM 708 O O . ILE A 1 89 ? 11.802 -3.511 -22.660 1.00 87.00 89 ILE A O 1
ATOM 712 N N . SER A 1 90 ? 13.321 -5.112 -22.915 1.00 86.75 90 SER A N 1
ATOM 713 C CA . SER A 1 90 ? 13.853 -4.570 -24.184 1.00 86.75 90 SER A CA 1
ATOM 714 C C . SER A 1 90 ? 14.177 -3.060 -24.143 1.00 86.75 90 SER A C 1
ATOM 716 O O . SER A 1 90 ? 13.885 -2.333 -25.089 1.00 86.75 90 SER A O 1
ATOM 718 N N . LYS A 1 91 ? 14.820 -2.600 -23.054 1.00 84.62 91 LYS A N 1
ATOM 719 C CA . LYS A 1 91 ? 15.153 -1.184 -22.752 1.00 84.62 91 LYS A CA 1
ATOM 720 C C . LYS A 1 91 ? 13.959 -0.280 -22.424 1.00 84.62 91 LYS A C 1
ATOM 722 O O . LYS A 1 91 ? 14.115 0.935 -22.375 1.00 84.62 91 LYS A O 1
ATOM 727 N N . TYR A 1 92 ? 12.792 -0.864 -22.201 1.00 88.69 92 TYR A N 1
ATOM 728 C CA . TYR A 1 92 ? 11.604 -0.165 -21.752 1.00 88.69 92 TYR A CA 1
ATOM 729 C C . TYR A 1 92 ? 11.407 -0.390 -20.244 1.00 88.69 92 TYR A C 1
ATOM 731 O O . TYR A 1 92 ? 11.187 -1.544 -19.859 1.00 88.69 92 TYR A O 1
ATOM 739 N N . PRO A 1 93 ? 11.533 0.648 -19.396 1.00 90.31 93 PRO A N 1
ATOM 740 C CA . PRO A 1 93 ? 11.213 0.531 -17.978 1.00 90.31 93 PRO A CA 1
ATOM 741 C C . PRO A 1 93 ? 9.704 0.331 -17.820 1.00 90.31 93 PRO A C 1
ATOM 743 O O . PRO A 1 93 ? 8.904 1.034 -18.440 1.00 90.31 93 PRO A O 1
ATOM 746 N N . LEU A 1 94 ? 9.325 -0.671 -17.036 1.00 94.38 94 LEU A N 1
ATOM 747 C CA . LEU A 1 94 ? 7.947 -0.955 -16.672 1.00 94.38 94 LEU A CA 1
ATOM 748 C C . LEU A 1 94 ? 7.882 -1.074 -15.156 1.00 94.38 94 LEU A C 1
ATOM 750 O O . LEU A 1 94 ? 8.564 -1.906 -14.554 1.00 94.38 94 LEU A O 1
ATOM 754 N N . GLU A 1 95 ? 7.038 -0.247 -14.571 1.00 97.00 95 GLU A N 1
ATOM 755 C CA . GLU A 1 95 ? 6.740 -0.248 -13.152 1.00 97.00 95 GLU A CA 1
ATOM 756 C C . GLU A 1 95 ? 5.647 -1.278 -12.867 1.00 97.00 95 GLU A C 1
ATOM 758 O O . GLU A 1 95 ? 4.757 -1.529 -13.690 1.00 97.00 95 GLU A O 1
ATOM 763 N N . TYR A 1 96 ? 5.719 -1.889 -11.692 1.00 97.00 96 TYR A N 1
ATOM 764 C CA . TYR A 1 96 ? 4.690 -2.780 -11.192 1.00 97.00 96 TYR A CA 1
ATOM 765 C C . TYR A 1 96 ? 4.344 -2.439 -9.748 1.00 97.00 96 TYR A C 1
ATOM 767 O O . TYR A 1 96 ? 5.201 -2.073 -8.942 1.00 97.00 96 TYR A O 1
ATOM 775 N N . PHE A 1 97 ? 3.081 -2.652 -9.406 1.00 96.88 97 PHE A N 1
ATOM 776 C CA . PHE A 1 97 ? 2.591 -2.588 -8.039 1.00 96.88 97 PHE A CA 1
ATOM 777 C C . PHE A 1 97 ? 1.574 -3.703 -7.837 1.00 96.88 97 PHE A C 1
ATOM 779 O O . PHE A 1 97 ? 0.561 -3.758 -8.529 1.00 96.88 97 PHE A O 1
ATOM 786 N N . ALA A 1 98 ? 1.829 -4.622 -6.912 1.00 97.12 98 ALA A N 1
ATOM 787 C CA . ALA A 1 98 ? 0.929 -5.736 -6.651 1.00 97.12 98 ALA A CA 1
ATOM 788 C C . ALA A 1 98 ? 0.782 -5.978 -5.156 1.00 97.12 98 ALA A C 1
ATOM 790 O O . ALA A 1 98 ? 1.771 -6.024 -4.428 1.00 97.12 98 ALA A O 1
ATOM 791 N N . HIS A 1 99 ? -0.446 -6.182 -4.693 1.00 96.81 99 HIS A N 1
ATOM 792 C CA . HIS A 1 99 ? -0.703 -6.480 -3.296 1.00 96.81 99 HIS A CA 1
ATOM 793 C C . HIS A 1 99 ? -1.903 -7.398 -3.104 1.00 96.81 99 HIS A C 1
ATOM 795 O O . HIS A 1 99 ? -2.864 -7.400 -3.874 1.00 96.81 99 HIS A O 1
ATOM 801 N N . PHE A 1 100 ? -1.842 -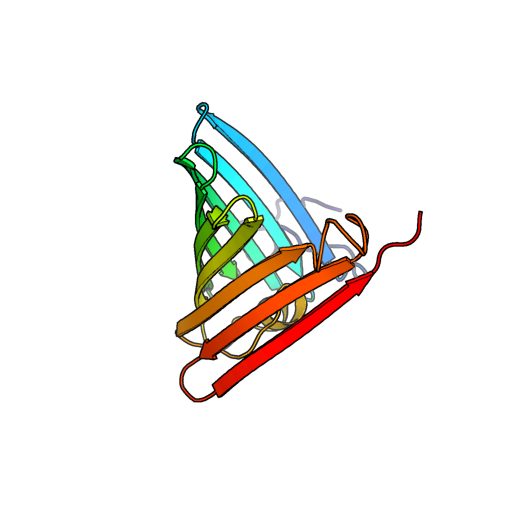8.149 -2.014 1.00 96.00 100 PHE A N 1
ATOM 802 C CA . PHE A 1 100 ? -2.982 -8.804 -1.406 1.00 96.00 100 PHE A CA 1
ATOM 803 C C . PHE A 1 100 ? -3.422 -7.993 -0.201 1.00 96.00 100 PHE A C 1
ATOM 805 O O . PHE A 1 100 ? -2.597 -7.517 0.578 1.00 96.00 100 PHE A O 1
ATOM 812 N N . SER A 1 101 ? -4.726 -7.862 -0.029 1.00 94.88 101 SER A N 1
ATOM 813 C CA . SER A 1 101 ? -5.304 -7.180 1.114 1.00 94.88 101 SER A CA 1
ATOM 814 C C . SER A 1 101 ? -6.393 -8.021 1.759 1.00 94.88 101 SER A C 1
ATOM 816 O O . SER A 1 101 ? -6.926 -8.960 1.174 1.00 94.88 101 SER A O 1
ATOM 818 N N . TYR A 1 102 ? -6.706 -7.698 3.003 1.00 94.75 102 TYR A N 1
ATOM 819 C CA . TYR A 1 102 ? -7.896 -8.180 3.682 1.00 94.75 102 TYR A CA 1
ATOM 820 C C . TYR A 1 102 ? -8.509 -7.016 4.443 1.00 94.75 102 TYR A C 1
ATOM 822 O O . TYR A 1 102 ? -7.799 -6.316 5.165 1.00 94.75 102 TYR A O 1
ATOM 830 N N . VAL A 1 103 ? -9.818 -6.816 4.309 1.00 94.62 103 VAL A N 1
ATOM 831 C CA . VAL A 1 103 ? -10.559 -5.789 5.050 1.00 94.62 103 VAL A CA 1
ATOM 832 C C . VAL A 1 103 ? -11.687 -6.451 5.826 1.00 94.62 103 VAL A C 1
ATOM 834 O O . VAL A 1 103 ? -12.557 -7.090 5.243 1.00 94.62 103 VAL A O 1
ATOM 837 N N . SER A 1 104 ? -11.703 -6.281 7.147 1.00 94.19 104 SER A N 1
ATOM 838 C CA . SER A 1 104 ? -12.798 -6.801 7.972 1.00 94.19 104 SER A CA 1
ATOM 839 C C . SER A 1 104 ? -14.133 -6.134 7.636 1.00 94.19 104 SER A C 1
ATOM 841 O O . SER A 1 104 ? -14.202 -4.918 7.443 1.00 94.19 104 SER A O 1
ATOM 843 N N . ASP A 1 105 ? -15.225 -6.890 7.724 1.00 91.31 105 ASP A N 1
ATOM 844 C CA . ASP A 1 105 ? -16.565 -6.304 7.718 1.00 91.31 105 ASP A CA 1
ATOM 845 C C . ASP A 1 105 ? -16.724 -5.258 8.830 1.00 91.31 105 ASP A C 1
ATOM 847 O O . ASP A 1 105 ? -16.303 -5.452 9.977 1.00 91.31 105 ASP A O 1
ATOM 851 N N . GLY A 1 106 ? -17.334 -4.120 8.490 1.00 87.69 106 GLY A N 1
ATOM 852 C CA . GLY A 1 106 ? -17.538 -3.015 9.430 1.00 87.69 106 GLY A CA 1
ATOM 853 C C . GLY A 1 106 ? -16.272 -2.218 9.774 1.00 87.69 106 GLY A C 1
ATOM 854 O O . GLY A 1 106 ? -16.299 -1.413 10.713 1.00 87.69 106 GLY A O 1
ATOM 855 N N . PHE A 1 107 ? -15.175 -2.390 9.022 1.00 89.50 107 PHE A N 1
ATOM 856 C CA . PHE A 1 107 ? -14.003 -1.510 9.117 1.00 89.50 107 PHE A CA 1
ATOM 857 C C . PHE A 1 107 ? -14.399 -0.040 8.893 1.00 89.50 107 PHE A C 1
ATOM 859 O O . PHE A 1 107 ? -14.002 0.851 9.646 1.00 89.50 107 PHE A O 1
ATOM 866 N N . GLY A 1 108 ? -15.350 0.196 7.989 1.00 84.81 108 GLY A N 1
ATOM 867 C CA . GLY A 1 108 ? -16.024 1.480 7.833 1.00 84.81 108 GLY A CA 1
ATOM 868 C C . GLY A 1 108 ? -15.299 2.440 6.886 1.00 84.81 108 GLY A C 1
ATOM 869 O O . GLY A 1 108 ? -14.408 2.012 6.152 1.00 84.81 108 GLY A O 1
ATOM 870 N N . PRO A 1 109 ? -15.660 3.737 6.917 1.00 79.50 109 PRO A N 1
ATOM 871 C CA . PRO A 1 109 ? -15.366 4.683 5.838 1.00 79.50 109 PRO A CA 1
ATOM 872 C C . PRO A 1 109 ? -13.883 4.869 5.533 1.00 79.50 109 PRO A C 1
ATOM 874 O O . PRO A 1 109 ? -13.537 5.188 4.407 1.00 79.50 109 PRO A O 1
ATOM 877 N N . ARG A 1 110 ? -12.987 4.633 6.499 1.00 84.12 110 ARG A N 1
ATOM 878 C CA . ARG A 1 110 ? -11.543 4.732 6.257 1.00 84.12 110 ARG A CA 1
ATOM 879 C C . ARG A 1 110 ? -11.087 3.803 5.131 1.00 84.12 110 ARG A C 1
ATOM 881 O O . ARG A 1 110 ? -10.261 4.215 4.339 1.00 84.12 110 ARG A O 1
ATOM 888 N N . ALA A 1 111 ? -11.659 2.600 5.001 1.00 80.25 111 ALA A N 1
ATOM 889 C CA . ALA A 1 111 ? -11.336 1.736 3.862 1.00 80.25 111 ALA A CA 1
ATOM 890 C C . ALA A 1 111 ? -11.792 2.331 2.522 1.00 80.25 111 ALA A C 1
ATOM 892 O O . ALA A 1 111 ? -11.067 2.198 1.548 1.00 80.25 111 ALA A O 1
ATOM 893 N N . GLU A 1 112 ? -12.953 2.988 2.493 1.00 75.31 112 GLU A N 1
ATOM 894 C CA . GLU A 1 112 ? -13.560 3.582 1.292 1.00 75.31 112 GLU A CA 1
ATOM 895 C C . GLU A 1 112 ? -12.915 4.913 0.879 1.00 75.31 112 GLU A C 1
ATOM 897 O O . GLU A 1 112 ? -12.983 5.291 -0.286 1.00 75.31 112 GLU A O 1
ATOM 902 N N . LEU A 1 113 ? -12.334 5.643 1.834 1.00 74.12 113 LEU A N 1
ATOM 903 C CA . LEU A 1 113 ? -11.878 7.022 1.646 1.00 74.12 113 LEU A CA 1
ATOM 904 C C . LEU A 1 113 ? -10.372 7.158 1.410 1.00 74.12 113 LEU A C 1
ATOM 906 O O . LEU A 1 113 ? -9.951 8.193 0.899 1.00 74.12 113 LEU A O 1
ATOM 910 N N . THR A 1 114 ? -9.558 6.171 1.794 1.00 66.19 114 THR A N 1
ATOM 911 C CA . THR A 1 114 ? -8.091 6.250 1.653 1.00 66.19 114 THR A CA 1
ATOM 912 C C . THR A 1 114 ? -7.543 5.404 0.513 1.00 66.19 114 THR A C 1
ATOM 914 O O . THR A 1 114 ? -6.401 5.597 0.115 1.00 66.19 114 THR A O 1
ATOM 917 N N . GLU A 1 115 ? -8.330 4.467 -0.014 1.00 67.94 115 GLU A N 1
ATOM 918 C CA . GLU A 1 115 ? -7.913 3.553 -1.073 1.00 67.94 115 GLU A CA 1
ATOM 919 C C . GLU A 1 115 ? -9.031 3.329 -2.085 1.00 67.94 115 GLU A C 1
ATOM 921 O O . GLU A 1 115 ? -10.202 3.609 -1.836 1.00 67.94 115 GLU A O 1
ATOM 926 N N . ASP A 1 116 ? -8.654 2.785 -3.237 1.00 69.50 116 ASP A N 1
ATOM 927 C CA . ASP A 1 116 ? -9.541 2.472 -4.352 1.00 69.50 116 ASP A CA 1
ATOM 928 C C . ASP A 1 116 ? -10.371 1.203 -4.053 1.00 69.50 116 ASP A C 1
ATOM 930 O O . ASP A 1 116 ? -10.210 0.149 -4.674 1.00 69.50 116 ASP A O 1
ATOM 934 N N . PHE A 1 117 ? -11.198 1.307 -3.011 1.00 79.94 117 PHE A N 1
ATOM 935 C CA . PHE A 1 117 ? -11.916 0.235 -2.333 1.00 79.94 117 PHE A CA 1
ATOM 936 C C . PHE A 1 117 ? -12.938 -0.462 -3.226 1.00 79.94 117 PHE A C 1
ATOM 938 O O . PHE A 1 117 ? -13.771 0.171 -3.873 1.00 79.94 117 PHE A O 1
ATOM 945 N N . LEU A 1 118 ? -12.925 -1.794 -3.190 1.00 84.50 118 LEU A N 1
ATOM 946 C CA . LEU A 1 118 ? -13.872 -2.632 -3.931 1.00 84.50 118 LEU A CA 1
ATOM 947 C C . LEU A 1 118 ? -14.813 -3.438 -3.038 1.00 84.50 118 LEU A C 1
ATOM 949 O O . LEU A 1 118 ? -15.909 -3.796 -3.474 1.00 84.50 118 LEU A O 1
ATOM 953 N N . GLY A 1 119 ? -14.422 -3.694 -1.792 1.00 88.12 119 GLY A N 1
ATOM 954 C CA . GLY A 1 119 ? -15.239 -4.411 -0.824 1.00 88.12 119 GLY A CA 1
ATOM 955 C C . GLY A 1 119 ? -14.437 -4.914 0.374 1.00 88.12 119 GLY A C 1
ATOM 956 O O . GLY A 1 119 ? -13.246 -4.633 0.521 1.00 88.12 119 GLY A O 1
ATOM 957 N N . THR A 1 120 ? -15.117 -5.669 1.230 1.00 92.69 120 THR A N 1
ATOM 958 C CA . THR A 1 120 ? -14.542 -6.358 2.388 1.00 92.69 120 THR A CA 1
ATOM 959 C C . THR A 1 120 ? -14.178 -7.804 2.050 1.00 92.69 120 THR A C 1
ATOM 961 O O . THR A 1 120 ? -14.618 -8.341 1.037 1.00 92.69 120 THR A O 1
ATOM 964 N N . GLY A 1 121 ? -13.353 -8.429 2.891 1.00 93.31 121 GLY A N 1
ATOM 965 C CA . GLY A 1 121 ? -12.788 -9.754 2.644 1.00 93.31 121 GLY A CA 1
ATOM 966 C C . GLY A 1 121 ? -11.399 -9.704 1.991 1.00 93.31 121 GLY A C 1
ATOM 967 O O . GLY A 1 121 ? -10.759 -8.646 1.988 1.00 93.31 121 GLY A O 1
ATOM 968 N N . PRO A 1 122 ? -10.887 -10.854 1.516 1.00 94.88 122 PRO A N 1
ATOM 969 C CA . PRO A 1 122 ? -9.594 -10.955 0.853 1.00 94.88 122 PRO A CA 1
ATOM 970 C C . PRO A 1 122 ? -9.654 -10.403 -0.576 1.00 94.88 122 PRO A C 1
ATOM 972 O O . PRO A 1 122 ? -10.492 -10.813 -1.379 1.00 94.88 122 PRO A O 1
ATOM 975 N N . GLY A 1 123 ? -8.725 -9.511 -0.902 1.00 94.44 123 GLY A N 1
ATOM 976 C CA . GLY A 1 123 ? -8.599 -8.880 -2.208 1.00 94.44 123 GLY A CA 1
ATOM 977 C C . GLY A 1 123 ? -7.193 -8.993 -2.785 1.00 94.44 123 GLY A C 1
ATOM 978 O O . GLY A 1 123 ? -6.211 -9.209 -2.074 1.00 94.44 123 GLY A O 1
ATOM 979 N N . PHE A 1 124 ? -7.107 -8.830 -4.097 1.00 95.38 124 PHE A N 1
ATOM 980 C CA . PHE A 1 124 ? -5.870 -8.712 -4.853 1.00 95.38 124 PHE A CA 1
ATOM 981 C C . PHE A 1 124 ? -5.959 -7.505 -5.782 1.00 95.38 124 PHE A C 1
ATOM 983 O O . PHE A 1 124 ? -6.999 -7.273 -6.397 1.00 95.38 124 PHE A O 1
ATOM 990 N N . SER A 1 125 ? -4.853 -6.786 -5.926 1.00 96.25 125 SER A N 1
ATOM 991 C CA . SER A 1 125 ? -4.678 -5.745 -6.932 1.00 96.25 125 SER A CA 1
ATOM 992 C C . SER A 1 125 ? -3.304 -5.887 -7.563 1.00 96.25 125 SER A C 1
ATOM 994 O O . SER A 1 125 ? -2.314 -6.090 -6.862 1.00 96.25 125 SER A O 1
ATOM 996 N N . GLY A 1 126 ? -3.240 -5.737 -8.880 1.00 97.12 126 GLY A N 1
ATOM 997 C CA . GLY A 1 126 ? -2.003 -5.692 -9.645 1.00 97.12 126 GLY A CA 1
ATOM 998 C C . GLY A 1 126 ? -2.074 -4.607 -10.707 1.00 97.12 126 GLY A C 1
ATOM 999 O O . GLY A 1 126 ? -3.024 -4.567 -11.482 1.00 97.12 126 GLY A O 1
ATOM 1000 N N . GLU A 1 127 ? -1.064 -3.754 -10.753 1.00 97.50 127 GLU A N 1
ATOM 1001 C CA . GLU A 1 127 ? -0.911 -2.664 -11.704 1.00 97.50 127 GLU A CA 1
ATOM 1002 C C . GLU A 1 127 ? 0.425 -2.780 -12.436 1.00 97.50 127 GLU A C 1
ATOM 1004 O O . GLU A 1 127 ? 1.441 -3.163 -11.852 1.00 97.50 127 GLU A O 1
ATOM 1009 N N . LEU A 1 128 ? 0.390 -2.454 -13.725 1.00 97.44 128 LEU A N 1
ATOM 1010 C CA . LEU A 1 128 ? 1.556 -2.208 -14.559 1.00 97.44 128 LEU A CA 1
ATOM 1011 C C . LEU A 1 128 ? 1.447 -0.806 -15.145 1.00 97.44 128 LEU A C 1
ATOM 1013 O O . LEU A 1 128 ? 0.392 -0.451 -15.679 1.00 97.44 128 LEU A O 1
ATOM 1017 N N . SER A 1 129 ? 2.539 -0.053 -15.107 1.00 96.50 129 SER A N 1
ATOM 1018 C CA . SER A 1 129 ? 2.612 1.304 -15.648 1.00 96.50 129 SER A CA 1
ATOM 1019 C C . SER A 1 129 ? 3.922 1.561 -16.383 1.00 96.50 129 SER A C 1
ATOM 1021 O O . SER A 1 129 ? 4.927 0.874 -16.197 1.00 96.50 129 SER A O 1
ATOM 1023 N N . GLY A 1 130 ? 3.906 2.552 -17.271 1.00 94.25 130 GLY A N 1
ATOM 1024 C CA . GLY A 1 130 ? 5.108 3.012 -17.959 1.00 94.25 130 GLY A CA 1
ATOM 1025 C C . GLY A 1 130 ? 4.859 4.214 -18.865 1.00 94.25 130 GLY A C 1
ATOM 1026 O O . GLY A 1 130 ? 3.732 4.674 -19.045 1.00 94.25 130 GLY A O 1
ATOM 1027 N N . THR A 1 131 ? 5.922 4.725 -19.483 1.00 92.44 131 THR A N 1
ATOM 1028 C CA . THR A 1 131 ? 5.848 5.866 -20.408 1.00 92.44 131 T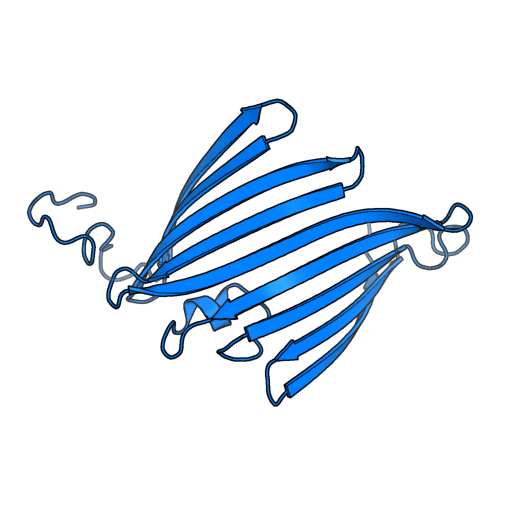HR A CA 1
ATOM 1029 C C . THR A 1 131 ? 5.430 5.437 -21.812 1.00 92.44 131 THR A C 1
ATOM 1031 O O . THR A 1 131 ? 6.051 4.574 -22.428 1.00 92.44 131 THR A O 1
ATOM 1034 N N . LEU A 1 132 ? 4.385 6.034 -22.373 1.00 88.00 132 LEU A N 1
ATOM 1035 C CA . LEU A 1 132 ? 3.889 5.679 -23.698 1.00 88.00 132 LEU A CA 1
ATOM 1036 C C . LEU A 1 132 ? 4.794 6.255 -24.795 1.00 88.00 132 LEU A C 1
ATOM 1038 O O . LEU A 1 132 ? 4.960 7.464 -24.900 1.00 88.00 132 LEU A O 1
ATOM 1042 N N . MET A 1 133 ? 5.325 5.385 -25.661 1.00 82.00 133 MET A N 1
ATOM 1043 C CA . MET A 1 133 ? 6.148 5.755 -26.827 1.00 82.00 133 MET A CA 1
ATOM 1044 C C . MET A 1 133 ? 7.215 6.831 -26.510 1.00 82.00 133 MET A C 1
ATOM 1046 O O . MET A 1 133 ? 7.195 7.901 -27.126 1.00 82.00 133 MET A O 1
ATOM 1050 N N . PRO A 1 134 ? 8.179 6.561 -25.605 1.00 81.25 134 PRO A N 1
ATOM 1051 C CA . PRO A 1 134 ? 9.092 7.586 -25.080 1.00 81.25 134 PRO A CA 1
ATOM 1052 C C . PRO A 1 134 ? 9.904 8.305 -26.166 1.00 81.25 134 PRO A C 1
ATOM 1054 O O . PRO A 1 134 ? 10.218 9.485 -26.052 1.00 81.25 134 PRO A O 1
ATOM 1057 N N . SER A 1 135 ? 10.217 7.609 -27.262 1.00 80.75 135 SER A N 1
ATOM 1058 C CA . SER A 1 135 ? 10.963 8.155 -28.400 1.00 80.75 135 SER A CA 1
ATOM 1059 C C . SER A 1 135 ? 10.160 9.107 -29.295 1.00 80.75 135 SER A C 1
ATOM 1061 O O . SER A 1 135 ? 10.762 9.821 -30.094 1.00 80.75 135 SER A O 1
ATOM 1063 N N . ILE A 1 136 ? 8.826 9.101 -29.204 1.00 79.56 136 ILE A N 1
ATOM 1064 C CA . ILE A 1 136 ? 7.924 9.864 -30.082 1.00 79.56 136 ILE A CA 1
ATOM 1065 C C . ILE A 1 136 ? 7.131 10.903 -29.283 1.00 79.56 136 ILE A C 1
ATOM 1067 O O . ILE A 1 136 ? 7.053 12.055 -29.699 1.00 79.56 136 ILE A O 1
ATOM 1071 N N . LEU A 1 137 ? 6.557 10.510 -28.143 1.00 76.38 137 LEU A N 1
ATOM 1072 C CA . LEU A 1 137 ? 5.724 11.367 -27.288 1.00 76.38 137 LEU A CA 1
ATOM 1073 C C . LEU A 1 137 ? 6.511 12.001 -26.126 1.00 76.38 137 LEU A C 1
ATOM 1075 O O . LEU A 1 137 ? 5.970 12.826 -25.390 1.00 76.38 137 LEU A O 1
ATOM 1079 N N . GLY A 1 138 ? 7.789 11.642 -25.968 1.00 75.31 138 GLY A N 1
ATOM 1080 C CA . GLY A 1 138 ? 8.604 12.041 -24.822 1.00 75.31 138 GLY A CA 1
ATOM 1081 C C . GLY A 1 138 ? 8.120 11.418 -23.507 1.00 75.31 138 GLY A C 1
ATOM 1082 O O . GLY A 1 138 ? 7.239 10.564 -23.485 1.00 75.31 138 GLY A O 1
ATOM 1083 N N . GLU A 1 139 ? 8.673 11.879 -22.387 1.00 83.25 139 GLU A N 1
ATOM 1084 C CA . GLU A 1 139 ? 8.336 11.408 -21.026 1.00 83.25 139 GLU A CA 1
ATOM 1085 C C . GLU A 1 139 ? 7.032 12.013 -20.465 1.00 83.25 139 GLU A C 1
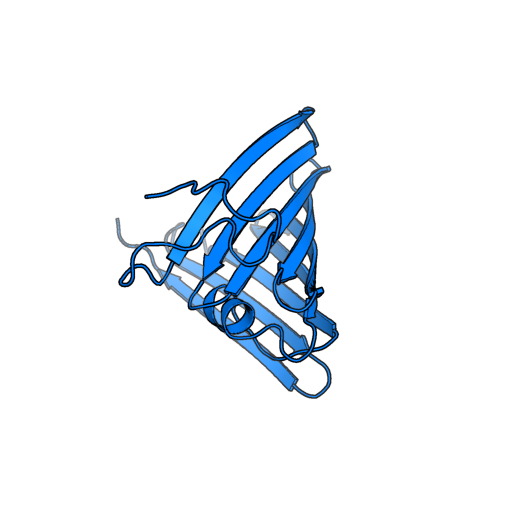ATOM 1087 O O . GLU A 1 139 ? 6.756 11.955 -19.272 1.00 83.25 139 GLU A O 1
ATOM 1092 N N . GLN A 1 140 ? 6.230 12.654 -21.318 1.00 87.06 140 GLN A N 1
ATOM 1093 C CA . GLN A 1 140 ? 5.062 13.434 -20.898 1.00 87.06 140 GLN A CA 1
ATOM 1094 C C . GLN A 1 140 ? 3.779 12.610 -20.839 1.00 87.06 140 GLN A C 1
ATOM 1096 O O . GLN A 1 140 ? 2.821 13.043 -20.202 1.00 87.06 140 GLN A O 1
ATOM 1101 N N . THR A 1 141 ? 3.751 11.461 -21.520 1.00 91.44 141 THR A N 1
ATOM 1102 C CA . THR A 1 141 ? 2.578 10.588 -21.592 1.00 91.44 141 THR A CA 1
ATOM 1103 C C . THR A 1 141 ? 2.883 9.267 -20.908 1.00 91.44 141 THR A C 1
ATOM 1105 O O . THR A 1 141 ? 3.765 8.540 -21.357 1.00 91.44 141 THR A O 1
ATOM 1108 N N . ASN A 1 142 ? 2.128 8.921 -19.872 1.00 94.56 142 ASN A N 1
ATOM 1109 C CA . ASN A 1 142 ? 2.232 7.631 -19.197 1.00 94.56 142 ASN A CA 1
ATOM 1110 C C . ASN A 1 142 ? 0.946 6.828 -19.386 1.00 94.56 142 ASN A C 1
ATOM 1112 O O . ASN A 1 142 ? -0.114 7.376 -19.695 1.00 94.56 142 ASN A O 1
ATOM 1116 N N . TRP A 1 143 ? 1.048 5.519 -19.220 1.00 95.38 143 TRP A N 1
ATOM 1117 C CA . TRP A 1 143 ? -0.074 4.596 -19.241 1.00 95.38 143 TRP A CA 1
ATOM 1118 C C . TRP A 1 143 ? -0.038 3.707 -18.007 1.00 95.38 143 TRP A C 1
ATOM 1120 O O . TRP A 1 143 ? 1.025 3.473 -17.432 1.00 95.38 143 TRP A O 1
ATOM 1130 N N . PHE A 1 144 ? -1.203 3.188 -17.640 1.00 96.81 144 PHE A N 1
ATOM 1131 C CA . PHE A 1 144 ? -1.310 2.118 -16.659 1.00 96.81 144 PHE A CA 1
ATOM 1132 C C . PHE A 1 144 ? -2.421 1.140 -17.040 1.00 96.81 144 PHE A C 1
ATOM 1134 O O . PHE A 1 144 ? -3.383 1.499 -17.729 1.00 96.81 144 PHE A O 1
ATOM 1141 N N . VAL A 1 145 ? -2.283 -0.097 -16.577 1.00 97.88 145 VAL A N 1
ATOM 1142 C CA . VAL A 1 145 ? -3.333 -1.115 -16.560 1.00 97.88 145 VAL A CA 1
ATOM 1143 C C . VAL A 1 145 ? -3.340 -1.745 -15.179 1.00 97.88 145 VAL A C 1
ATOM 1145 O O . VAL A 1 145 ? -2.316 -2.249 -14.727 1.00 97.88 145 VAL A O 1
ATOM 1148 N N . ARG A 1 146 ? -4.504 -1.753 -14.534 1.00 97.12 146 ARG A N 1
ATOM 1149 C CA . ARG A 1 146 ? -4.699 -2.302 -13.197 1.00 97.12 146 ARG A CA 1
ATOM 1150 C C . ARG A 1 146 ? -5.853 -3.283 -13.168 1.00 97.12 146 ARG A C 1
ATOM 1152 O O . ARG A 1 146 ? -6.942 -2.998 -13.661 1.00 97.12 146 ARG A O 1
ATOM 1159 N N . TYR A 1 147 ? -5.610 -4.434 -12.565 1.00 97.06 147 TYR A N 1
ATOM 1160 C CA . TYR A 1 147 ? -6.604 -5.452 -12.290 1.00 97.06 147 TYR A CA 1
ATOM 1161 C C . TYR A 1 147 ? -6.809 -5.569 -10.787 1.00 97.06 147 TYR A C 1
ATOM 1163 O O . TYR A 1 147 ? -5.852 -5.784 -10.048 1.00 97.06 147 TYR A O 1
ATOM 1171 N N . ASP A 1 148 ? -8.062 -5.505 -10.364 1.00 95.81 148 ASP A N 1
ATOM 1172 C CA . ASP A 1 148 ? -8.474 -5.754 -8.996 1.00 95.81 148 ASP A CA 1
ATOM 1173 C C . ASP A 1 148 ? -9.456 -6.928 -8.932 1.00 95.81 148 ASP A C 1
ATOM 1175 O O . ASP A 1 148 ? -10.339 -7.068 -9.786 1.00 95.81 148 ASP A O 1
ATOM 1179 N N . ALA A 1 149 ? -9.363 -7.730 -7.876 1.00 95.19 149 ALA A N 1
ATOM 1180 C CA . ALA A 1 149 ? -10.291 -8.813 -7.588 1.00 95.19 149 ALA A CA 1
ATOM 1181 C C . ALA A 1 149 ? -10.577 -8.916 -6.092 1.00 95.19 149 ALA A C 1
ATOM 1183 O O . ALA A 1 149 ? -9.659 -8.917 -5.276 1.00 95.19 149 ALA A O 1
ATOM 1184 N N . ILE A 1 150 ? -11.848 -9.068 -5.745 1.00 92.31 150 ILE A N 1
ATOM 1185 C CA . ILE A 1 150 ? -12.316 -9.363 -4.395 1.00 92.31 150 ILE A CA 1
ATOM 1186 C C . ILE A 1 150 ? -13.513 -10.295 -4.503 1.00 92.31 150 ILE A C 1
ATOM 1188 O O . ILE A 1 150 ? -14.414 -9.975 -5.255 1.00 92.31 150 ILE A O 1
ATOM 1192 N N . GLU A 1 151 ? -13.505 -11.434 -3.810 1.00 86.06 151 GLU A N 1
ATOM 1193 C CA . GLU A 1 151 ? -14.558 -12.475 -3.811 1.00 86.06 151 GLU A CA 1
ATOM 1194 C C . GLU A 1 151 ? -15.472 -12.549 -5.060 1.00 86.06 151 GLU A C 1
ATOM 1196 O O . GLU A 1 151 ? -15.254 -13.388 -5.935 1.00 86.06 151 GLU A O 1
ATOM 1201 N N . ASP A 1 152 ? -16.506 -11.702 -5.132 1.00 87.19 152 ASP A N 1
ATOM 1202 C CA . ASP A 1 152 ? -17.559 -11.671 -6.152 1.00 87.19 152 ASP A CA 1
ATOM 1203 C C . ASP A 1 152 ? -17.419 -10.572 -7.227 1.00 87.19 152 ASP A C 1
ATOM 1205 O O . ASP A 1 152 ? -18.240 -10.478 -8.143 1.00 87.19 152 ASP A O 1
ATOM 1209 N N . ARG A 1 153 ? -16.393 -9.726 -7.131 1.00 91.25 153 ARG A N 1
ATOM 1210 C CA . ARG A 1 153 ? -16.189 -8.533 -7.952 1.00 91.25 153 ARG A CA 1
ATOM 1211 C C . ARG A 1 153 ? -14.776 -8.462 -8.505 1.00 91.25 153 ARG A C 1
ATOM 1213 O O . ARG A 1 153 ? -13.780 -8.622 -7.808 1.00 91.25 153 ARG A O 1
ATOM 1220 N N . THR A 1 154 ? -14.696 -8.122 -9.781 1.00 95.00 154 THR A N 1
ATOM 1221 C CA . THR A 1 154 ? -13.438 -7.834 -10.469 1.00 95.00 154 THR A CA 1
ATOM 1222 C C . THR A 1 154 ? -13.541 -6.497 -11.174 1.00 95.00 154 THR A C 1
ATOM 1224 O O . THR A 1 154 ? -14.596 -6.173 -11.727 1.00 95.00 154 THR A O 1
ATOM 1227 N N . ARG A 1 155 ? -12.446 -5.743 -11.212 1.00 95.25 155 ARG A N 1
ATOM 1228 C CA . ARG A 1 155 ? -12.358 -4.462 -11.912 1.00 95.25 155 ARG A CA 1
ATOM 1229 C C . ARG A 1 155 ? -11.088 -4.437 -12.752 1.00 95.25 155 ARG A C 1
ATOM 1231 O O . ARG A 1 155 ? -10.019 -4.789 -12.273 1.00 95.25 155 ARG A O 1
ATOM 1238 N N . LEU A 1 156 ? -11.218 -4.020 -14.008 1.00 96.81 156 LEU A N 1
ATOM 1239 C CA . LEU A 1 156 ? -10.088 -3.736 -14.888 1.00 96.81 156 LEU A CA 1
ATOM 1240 C C . LEU A 1 156 ? -10.108 -2.243 -15.205 1.00 96.81 156 LEU A C 1
ATOM 1242 O O . LEU A 1 156 ? -11.103 -1.730 -15.720 1.00 96.81 156 LEU A O 1
ATOM 1246 N N . LEU A 1 157 ? -9.018 -1.562 -14.883 1.00 95.81 157 LEU A N 1
ATOM 1247 C CA . LEU A 1 157 ? -8.786 -0.156 -15.167 1.00 95.81 157 LEU A CA 1
ATOM 1248 C C . LEU A 1 157 ? -7.635 -0.054 -16.159 1.00 95.81 157 LEU A C 1
ATOM 1250 O O . LEU A 1 157 ? -6.644 -0.772 -16.064 1.00 95.81 157 LEU A O 1
ATOM 1254 N N . ALA A 1 158 ? -7.765 0.853 -17.112 1.00 97.12 158 ALA A N 1
ATOM 1255 C CA . ALA A 1 158 ? -6.671 1.255 -17.973 1.00 97.12 158 ALA A CA 1
ATOM 1256 C C . ALA A 1 158 ? -6.780 2.757 -18.184 1.00 97.12 158 ALA A C 1
ATOM 1258 O O . ALA A 1 158 ? -7.887 3.290 -18.310 1.00 97.12 158 ALA A O 1
ATOM 1259 N N . GLY A 1 159 ? -5.646 3.440 -18.221 1.00 95.62 159 GLY A N 1
ATOM 1260 C CA . GLY A 1 159 ? -5.643 4.885 -18.346 1.00 95.62 159 GLY A CA 1
ATOM 1261 C C . GLY A 1 159 ? -4.383 5.420 -18.988 1.00 95.62 159 GLY A C 1
ATOM 1262 O O . GLY A 1 159 ? -3.365 4.738 -19.098 1.00 95.62 159 GLY A O 1
ATOM 1263 N N . LEU A 1 160 ? -4.498 6.669 -19.423 1.00 94.88 160 LEU A N 1
ATOM 1264 C CA . LEU A 1 160 ? -3.411 7.481 -19.937 1.00 94.88 160 LEU A CA 1
ATOM 1265 C C . LEU A 1 160 ? -3.353 8.756 -19.105 1.00 94.88 160 LEU A C 1
ATOM 1267 O O . LEU A 1 160 ? -4.393 9.359 -18.829 1.00 94.88 160 LEU A O 1
ATOM 1271 N N . SER A 1 161 ? -2.154 9.178 -18.731 1.00 91.12 161 SER A N 1
ATOM 1272 C CA . SER A 1 161 ? -1.917 10.482 -18.123 1.00 91.12 161 SER A CA 1
ATOM 1273 C C . SER A 1 161 ? -0.995 11.300 -19.016 1.00 91.12 161 SER A C 1
ATOM 1275 O O . SER A 1 161 ? -0.096 10.765 -19.662 1.00 91.12 161 SER A O 1
ATOM 1277 N N . TRP A 1 162 ? -1.254 12.604 -19.082 1.00 90.75 162 TRP A N 1
ATOM 1278 C CA . TRP A 1 162 ? -0.420 13.567 -19.793 1.00 90.75 162 TRP A CA 1
ATOM 1279 C C . TRP A 1 162 ? -0.098 14.713 -18.840 1.00 90.75 162 TRP A C 1
ATOM 1281 O O . TRP A 1 162 ? -1.009 15.369 -18.333 1.00 90.75 162 TRP A O 1
ATOM 1291 N N . SER A 1 163 ? 1.190 14.990 -18.644 1.00 85.12 163 SER A N 1
ATOM 1292 C CA . SER A 1 163 ? 1.668 16.170 -17.913 1.00 85.12 163 SER A CA 1
ATOM 1293 C C . SER A 1 163 ? 2.167 17.277 -18.851 1.00 85.12 163 SER A C 1
ATOM 1295 O O . SER A 1 163 ? 3.004 17.039 -19.722 1.00 85.12 163 SER A O 1
ATOM 1297 N N . TRP A 1 164 ? 1.662 18.500 -18.672 1.00 79.94 164 TRP A N 1
ATOM 1298 C CA . TRP A 1 164 ? 2.184 19.701 -19.334 1.00 79.94 164 TRP A CA 1
ATOM 1299 C C . TRP A 1 164 ? 3.242 20.332 -18.427 1.00 79.94 164 TRP A C 1
ATOM 1301 O O . TRP A 1 164 ? 3.066 20.356 -17.209 1.00 79.94 164 TRP A O 1
ATOM 1311 N N . ARG A 1 165 ? 4.342 20.810 -19.011 1.00 62.88 165 ARG A N 1
ATOM 1312 C CA . ARG A 1 165 ? 5.321 21.640 -18.297 1.00 62.88 165 ARG A CA 1
ATOM 1313 C C . ARG A 1 165 ? 4.844 23.079 -18.185 1.00 62.88 165 ARG A C 1
ATOM 1315 O O . ARG A 1 165 ? 4.240 23.560 -19.169 1.00 62.88 165 ARG A O 1
#

Foldseek 3Di:
DQQPPPDPQPFCNGPDPDPDQKDKDKDKDAPDPFKIKMWMWMHHRRWIKIKIKIWGCPDPFKIWMKMKMATSVPRWIKIKTWMWGWDADPNFIKTKTKIKMAGDPPPPCVQVPVDPDDDHGIKIKMKIKGADPCVPLNNFKMKMWMWMDDDPDIDIDIDMGGDDD

pLDDT: mean 87.28, std 13.55, range [36.75, 98.5]

Secondary structure (DSSP, 8-state):
-TT-TT---GGGTTPPPTT-SEEEEEEEEEEETTEEEEEEEEEETTEEEEEEEEEEEEETTEEEEEEEEEETTT--EEEEEEEEEEEEETTEEEEEEEEEEEE-TT--HHHHHHS----SEEEEEEEEEEESSHHHHGGGEEEEEEEEEETTEEEEEEEEEE---